Protein AF-A0A286CUB9-F1 (afdb_monomer_lite)

Sequence (141 aa):
MTDDAYLFLLDDASAQLGVVPAAVGELACMETPAVRAWLDAQGSTPTSPHLRLLPPEERAAVPEGAERLPVPLSEEELVRLRHHLVPEPLARVEEELLAYRDSADGRDGLIGRALAAGVAPHRVVELTGVDPATVTAAASS

Radius of gyration: 17.1 Å; chains: 1; bounding box: 44×32×50 Å

Structure (mmCIF, N/CA/C/O backbone):
data_AF-A0A286CUB9-F1
#
_entry.id   AF-A0A286CUB9-F1
#
loop_
_atom_site.group_PDB
_atom_site.id
_atom_site.type_symbol
_atom_site.label_atom_id
_atom_site.label_alt_id
_atom_site.label_comp_id
_atom_site.label_asym_id
_atom_site.label_entity_id
_atom_site.label_seq_id
_atom_site.pdbx_PDB_ins_code
_atom_site.Cartn_x
_atom_site.Cartn_y
_atom_site.Cartn_z
_atom_site.occupancy
_atom_site.B_iso_or_equiv
_atom_site.auth_seq_id
_atom_site.auth_comp_id
_atom_site.auth_asym_id
_atom_site.auth_atom_id
_atom_site.pdbx_PDB_model_num
ATOM 1 N N . MET A 1 1 ? -0.520 17.227 -2.311 1.00 47.41 1 MET A N 1
ATOM 2 C CA . MET A 1 1 ? -1.294 16.576 -1.237 1.00 47.41 1 MET A CA 1
ATOM 3 C C . MET A 1 1 ? -0.793 15.155 -1.219 1.00 47.41 1 MET A C 1
ATOM 5 O O . MET A 1 1 ? -0.819 14.548 -2.278 1.00 47.41 1 MET A O 1
ATOM 9 N N . THR A 1 2 ? -0.216 14.693 -0.117 1.00 55.78 2 THR A N 1
ATOM 10 C CA . THR A 1 2 ? 0.153 13.281 0.005 1.00 55.78 2 THR A CA 1
ATOM 11 C C . THR A 1 2 ? -1.154 12.521 0.144 1.00 55.78 2 THR A C 1
ATOM 13 O O . THR A 1 2 ? -1.944 12.849 1.028 1.00 55.78 2 THR A O 1
ATOM 16 N N . ASP A 1 3 ? -1.444 11.614 -0.780 1.00 77.69 3 ASP A N 1
ATOM 17 C CA . ASP A 1 3 ? -2.572 10.717 -0.593 1.00 77.69 3 ASP A CA 1
ATOM 18 C C . ASP A 1 3 ? -2.187 9.733 0.523 1.00 77.69 3 ASP A C 1
ATOM 20 O O . ASP A 1 3 ? -1.140 9.087 0.457 1.00 77.69 3 ASP A O 1
ATOM 24 N N . ASP A 1 4 ? -2.988 9.691 1.587 1.00 92.31 4 ASP A N 1
ATOM 25 C CA . ASP A 1 4 ? -2.730 8.845 2.753 1.00 92.31 4 ASP A CA 1
ATOM 26 C C . ASP A 1 4 ? -3.109 7.388 2.460 1.00 92.31 4 ASP A C 1
ATOM 28 O O . ASP A 1 4 ? -4.129 7.111 1.817 1.00 92.31 4 ASP A O 1
ATOM 32 N N . ALA A 1 5 ? -2.306 6.452 2.967 1.00 95.19 5 ALA A N 1
ATOM 33 C CA . ALA A 1 5 ? -2.670 5.040 3.001 1.00 95.19 5 ALA A CA 1
ATOM 34 C C . ALA A 1 5 ? -3.778 4.813 4.041 1.00 95.19 5 ALA A C 1
ATOM 36 O O . ALA A 1 5 ? -4.057 5.678 4.870 1.00 95.19 5 ALA A O 1
ATOM 37 N N . TYR A 1 6 ? -4.416 3.645 4.025 1.00 96.00 6 TYR A N 1
ATOM 38 C CA . TYR A 1 6 ? -5.538 3.359 4.921 1.00 96.00 6 TYR A CA 1
ATOM 39 C C . TYR A 1 6 ? -5.282 2.110 5.755 1.00 96.00 6 TYR A C 1
ATOM 41 O O . TYR A 1 6 ? -5.081 1.028 5.203 1.00 96.00 6 TYR A O 1
ATOM 49 N N . LEU A 1 7 ? -5.354 2.262 7.079 1.00 96.75 7 LEU A N 1
ATOM 50 C CA . LEU A 1 7 ? -5.522 1.153 8.015 1.00 96.75 7 LEU A CA 1
ATOM 51 C C . LEU A 1 7 ? -7.006 0.848 8.198 1.00 96.75 7 LEU A C 1
ATOM 53 O O . LEU A 1 7 ? -7.820 1.764 8.303 1.00 96.75 7 LEU A O 1
ATOM 57 N N . PHE A 1 8 ? -7.350 -0.432 8.266 1.00 96.56 8 PHE A N 1
ATOM 58 C CA . PHE A 1 8 ? -8.702 -0.912 8.553 1.00 96.56 8 PHE A CA 1
ATOM 59 C C . PHE A 1 8 ? -8.644 -2.340 9.109 1.00 96.56 8 PHE A C 1
ATOM 61 O O . PHE A 1 8 ? -7.607 -3.008 9.040 1.00 96.56 8 PHE A O 1
ATOM 68 N N . LEU A 1 9 ? -9.752 -2.804 9.685 1.00 94.88 9 LEU A N 1
ATOM 69 C CA . LEU A 1 9 ? -9.895 -4.174 10.176 1.00 94.88 9 LEU A CA 1
ATOM 70 C C . LEU A 1 9 ? -10.788 -4.978 9.234 1.00 94.88 9 LEU A C 1
ATOM 72 O O . LEU A 1 9 ? -11.839 -4.504 8.810 1.00 94.88 9 LEU A O 1
ATOM 76 N N . LEU A 1 10 ? -10.360 -6.198 8.922 1.00 92.75 10 LEU A N 1
ATOM 77 C CA . LEU A 1 10 ? -11.183 -7.187 8.238 1.00 92.75 10 LEU A CA 1
ATOM 78 C C . LEU A 1 10 ? -11.905 -8.078 9.240 1.00 92.75 10 LEU A C 1
ATOM 80 O O . LEU A 1 10 ? -11.290 -8.568 10.186 1.00 92.75 10 LEU A O 1
ATOM 84 N N . ASP A 1 11 ? -13.162 -8.399 8.954 1.00 89.06 11 ASP A N 1
ATOM 85 C CA . ASP A 1 11 ? -13.892 -9.424 9.705 1.00 89.06 11 ASP A CA 1
ATOM 86 C C . ASP A 1 11 ? -13.266 -10.815 9.506 1.00 89.06 11 ASP A C 1
ATOM 88 O O . ASP A 1 11 ? -13.120 -11.584 10.456 1.00 89.06 11 ASP A O 1
ATOM 92 N N . ASP A 1 12 ? -12.821 -11.116 8.281 1.00 87.38 12 ASP A N 1
ATOM 93 C CA . ASP A 1 12 ? -12.152 -12.368 7.921 1.00 87.38 12 ASP A CA 1
ATOM 94 C C . ASP A 1 12 ? -10.673 -12.134 7.581 1.00 87.38 12 ASP A C 1
ATOM 96 O O . ASP A 1 12 ? -10.326 -11.580 6.536 1.00 87.38 12 ASP A O 1
ATOM 100 N N . ALA A 1 13 ? -9.780 -12.602 8.457 1.00 85.12 13 ALA A N 1
ATOM 101 C CA . ALA A 1 13 ? -8.336 -12.508 8.260 1.00 85.12 13 ALA A CA 1
ATOM 102 C C . ALA A 1 13 ? -7.814 -13.355 7.081 1.00 85.12 13 ALA A C 1
ATOM 104 O O . ALA A 1 13 ? -6.685 -13.139 6.642 1.00 85.12 13 ALA A O 1
ATOM 105 N N . SER A 1 14 ? -8.596 -14.308 6.563 1.00 84.44 14 SER A N 1
ATOM 106 C CA . SER A 1 14 ? -8.216 -15.127 5.406 1.00 84.44 14 SER A CA 1
ATOM 107 C C . SER A 1 14 ? -8.477 -14.444 4.059 1.00 84.44 14 SER A C 1
ATOM 109 O O . SER A 1 14 ? -7.959 -14.896 3.035 1.00 84.44 14 SER A O 1
ATOM 111 N N . ALA A 1 15 ? -9.235 -13.341 4.046 1.00 85.25 15 ALA A N 1
ATOM 112 C CA . ALA A 1 15 ? -9.516 -12.605 2.824 1.00 85.25 15 ALA A CA 1
ATOM 113 C C . ALA A 1 15 ? -8.235 -11.997 2.223 1.00 85.25 15 ALA A C 1
ATOM 115 O O . ALA A 1 15 ? -7.405 -11.402 2.917 1.00 85.25 15 ALA A O 1
ATOM 116 N N . GLN A 1 16 ? -8.103 -12.120 0.900 1.00 84.25 16 GLN A N 1
ATOM 117 C CA . GLN A 1 16 ? -6.992 -11.583 0.108 1.00 84.25 16 GLN A CA 1
ATOM 118 C C . GLN A 1 16 ? -7.202 -10.090 -0.186 1.00 84.25 16 GLN A C 1
ATOM 120 O O . GLN A 1 16 ? -7.299 -9.680 -1.339 1.00 84.25 16 GLN A O 1
ATOM 125 N N . LEU A 1 17 ? -7.337 -9.281 0.865 1.00 90.56 17 LEU A N 1
ATOM 126 C CA . LEU A 1 17 ? -7.546 -7.841 0.757 1.00 90.56 17 LEU A CA 1
ATOM 127 C C . LEU A 1 17 ? -6.565 -7.096 1.659 1.00 90.56 17 LEU A C 1
ATOM 129 O O . LEU A 1 17 ? -6.576 -7.274 2.876 1.00 90.56 17 LEU A O 1
ATOM 133 N N . GLY A 1 18 ? -5.752 -6.230 1.053 1.00 93.06 18 GLY A N 1
ATOM 134 C CA . GLY A 1 18 ? -4.731 -5.450 1.747 1.00 93.06 18 GLY A CA 1
ATOM 135 C C . GLY A 1 18 ? -3.567 -6.286 2.273 1.00 93.06 18 GLY A C 1
ATOM 136 O O . GLY A 1 18 ? -3.539 -7.513 2.173 1.00 93.06 18 GLY A O 1
ATOM 137 N N . VAL A 1 19 ? -2.594 -5.599 2.864 1.00 94.81 19 VAL A N 1
ATOM 138 C CA . VAL A 1 19 ? -1.374 -6.210 3.4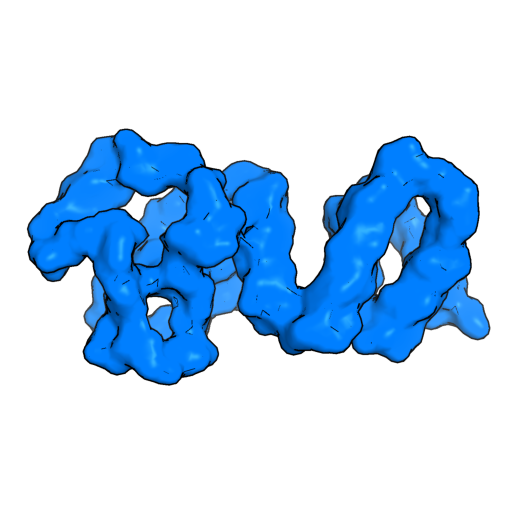05 1.00 94.81 19 VAL A CA 1
ATOM 139 C C . VAL A 1 19 ? -1.387 -6.114 4.926 1.00 94.81 19 VAL A C 1
ATOM 141 O O . VAL A 1 19 ? -1.812 -5.106 5.488 1.00 94.81 19 VAL A O 1
ATOM 144 N N . VAL A 1 20 ? -0.925 -7.157 5.617 1.00 94.19 20 VAL A N 1
ATOM 145 C CA . VAL A 1 20 ? -0.679 -7.086 7.065 1.00 94.19 20 VAL A CA 1
ATOM 146 C C . VAL A 1 20 ? 0.450 -6.074 7.308 1.00 94.19 20 VAL A C 1
ATOM 148 O O . VAL A 1 20 ? 1.521 -6.263 6.730 1.00 94.19 20 VAL A O 1
ATOM 151 N N . PRO A 1 21 ? 0.294 -5.052 8.173 1.00 93.81 21 PRO A N 1
ATOM 152 C CA . PRO A 1 21 ? 1.335 -4.038 8.387 1.00 93.81 21 PRO A CA 1
ATOM 153 C C . PRO A 1 21 ? 2.713 -4.625 8.716 1.00 93.81 21 PRO A C 1
ATOM 155 O O . PRO A 1 21 ? 3.716 -4.198 8.159 1.00 93.81 21 PRO A O 1
ATOM 158 N N . ALA A 1 22 ? 2.752 -5.677 9.539 1.00 90.38 22 ALA A N 1
ATOM 159 C CA . ALA A 1 22 ? 3.987 -6.367 9.904 1.00 90.38 22 ALA A CA 1
ATOM 160 C C . ALA A 1 22 ? 4.724 -7.024 8.718 1.00 90.38 22 ALA A C 1
ATOM 162 O O . ALA A 1 22 ? 5.927 -7.243 8.811 1.00 90.38 22 ALA A O 1
ATOM 163 N N . ALA A 1 23 ? 4.031 -7.344 7.618 1.00 91.12 23 ALA A N 1
ATOM 164 C CA . ALA A 1 23 ? 4.659 -7.895 6.417 1.00 91.12 23 ALA A CA 1
ATOM 165 C C . ALA A 1 23 ? 5.387 -6.820 5.593 1.00 91.12 23 ALA A C 1
ATOM 167 O O . ALA A 1 23 ? 6.404 -7.127 4.987 1.00 91.12 23 ALA A O 1
ATOM 168 N N . VAL A 1 24 ? 4.910 -5.567 5.627 1.00 91.50 24 VAL A N 1
ATOM 169 C CA . VAL A 1 24 ? 5.524 -4.422 4.920 1.00 91.50 24 VAL A CA 1
ATOM 170 C C . VAL A 1 24 ? 6.849 -3.988 5.571 1.00 91.50 24 VAL A C 1
ATOM 172 O O . VAL A 1 24 ? 7.686 -3.340 4.936 1.00 91.50 24 VAL A O 1
ATOM 175 N N . GLY A 1 25 ? 7.045 -4.347 6.843 1.00 89.50 25 GLY A N 1
ATOM 176 C CA . GLY A 1 25 ? 8.205 -3.996 7.659 1.00 89.50 25 GLY A CA 1
ATOM 177 C C . GLY A 1 25 ? 7.872 -2.959 8.732 1.00 89.50 25 GLY A C 1
ATOM 178 O O . GLY A 1 25 ? 6.718 -2.799 9.129 1.00 89.50 25 GLY A O 1
ATOM 179 N N . GLU A 1 26 ? 8.893 -2.259 9.228 1.00 90.88 26 GLU A N 1
ATOM 180 C CA . GLU A 1 26 ? 8.684 -1.161 10.173 1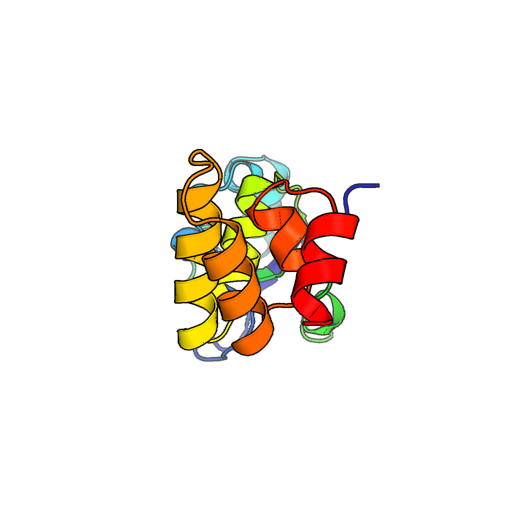.00 90.88 26 GLU A CA 1
ATOM 181 C C . GLU A 1 26 ? 8.003 0.021 9.469 1.00 90.88 26 GLU A C 1
ATOM 183 O O . GLU A 1 26 ? 8.438 0.463 8.402 1.00 90.88 26 GLU A O 1
ATOM 188 N N . LEU A 1 27 ? 6.918 0.505 10.079 1.00 94.12 27 LEU A N 1
ATOM 189 C CA . LEU A 1 27 ? 6.116 1.625 9.595 1.00 94.12 27 LEU A CA 1
ATOM 190 C C . LEU A 1 27 ? 6.082 2.711 10.667 1.00 94.12 27 LEU A C 1
ATOM 192 O O . LEU A 1 27 ? 5.565 2.486 11.766 1.00 94.12 27 LEU A O 1
ATOM 196 N N . ALA A 1 28 ? 6.581 3.903 10.346 1.00 93.00 28 ALA A N 1
ATOM 197 C CA . ALA A 1 28 ? 6.683 4.999 11.308 1.00 93.00 28 ALA A CA 1
ATOM 198 C C . ALA A 1 28 ? 5.311 5.416 11.869 1.00 93.00 28 ALA A C 1
ATOM 200 O O . ALA A 1 28 ? 5.194 5.802 13.036 1.00 93.00 28 ALA A O 1
ATOM 201 N N . CYS A 1 29 ? 4.248 5.288 11.065 1.00 93.69 29 CYS A N 1
ATOM 202 C CA . CYS A 1 29 ? 2.892 5.641 11.475 1.00 93.69 29 CYS A CA 1
ATOM 203 C C . CYS A 1 29 ? 2.372 4.795 12.651 1.00 93.69 29 CYS A C 1
ATOM 205 O O . CYS A 1 29 ? 1.569 5.297 13.439 1.00 93.69 29 CYS A O 1
ATOM 207 N N . MET A 1 30 ? 2.843 3.551 12.817 1.00 94.88 30 MET A N 1
ATOM 208 C CA . MET A 1 30 ? 2.353 2.619 13.846 1.00 94.88 30 MET A CA 1
ATOM 209 C C . MET A 1 30 ? 2.675 3.078 15.271 1.00 94.88 30 MET A C 1
ATOM 211 O O . MET A 1 30 ? 1.954 2.754 16.214 1.00 94.88 30 MET A O 1
ATOM 215 N N . GLU A 1 31 ? 3.715 3.898 15.419 1.00 92.19 31 GLU A N 1
ATOM 216 C CA . GLU A 1 31 ? 4.148 4.443 16.704 1.00 92.19 31 GLU A CA 1
ATOM 217 C C . GLU A 1 31 ? 3.438 5.754 17.067 1.00 92.19 31 GLU A C 1
ATOM 219 O O . GLU A 1 31 ? 3.618 6.291 18.165 1.00 92.19 31 GLU A O 1
ATOM 224 N N . THR A 1 32 ? 2.605 6.282 16.167 1.00 95.06 32 THR A N 1
ATOM 225 C CA . THR A 1 32 ? 1.938 7.566 16.382 1.00 95.06 32 THR A CA 1
ATOM 226 C C . THR A 1 32 ? 0.776 7.448 17.377 1.00 95.06 32 THR A C 1
ATOM 228 O O . THR A 1 32 ? 0.062 6.440 17.399 1.00 95.06 32 THR A O 1
ATOM 231 N N . PRO A 1 33 ? 0.503 8.501 18.173 1.00 96.19 33 PRO A N 1
ATOM 232 C CA . PRO A 1 33 ? -0.638 8.515 19.089 1.00 96.19 33 PRO A CA 1
ATOM 233 C C . PRO A 1 33 ? -1.985 8.305 18.391 1.00 96.19 33 PRO A C 1
ATOM 235 O O . PRO A 1 33 ? -2.874 7.685 18.964 1.00 96.19 33 PRO A O 1
ATOM 238 N N . ALA A 1 34 ? -2.132 8.797 17.157 1.00 95.19 34 ALA A N 1
ATOM 239 C CA . ALA A 1 34 ? -3.361 8.657 16.383 1.00 95.19 34 ALA A CA 1
ATOM 240 C C . ALA A 1 34 ? -3.655 7.188 16.041 1.00 95.19 34 ALA A C 1
ATOM 242 O O . ALA A 1 34 ? -4.765 6.719 16.281 1.00 95.19 34 ALA A O 1
ATOM 243 N N . VAL A 1 35 ? -2.652 6.449 15.549 1.00 96.38 35 VAL A N 1
ATOM 244 C CA . VAL A 1 35 ? -2.811 5.023 15.222 1.00 96.38 35 VAL A CA 1
ATOM 245 C C . VAL A 1 35 ? -3.065 4.198 16.478 1.00 96.38 35 VAL A C 1
ATOM 247 O O . VAL A 1 35 ? -3.971 3.369 16.488 1.00 96.38 35 VAL A O 1
ATOM 250 N N . ARG A 1 36 ? -2.333 4.465 17.565 1.00 95.94 36 ARG A N 1
ATOM 251 C CA . ARG A 1 36 ? -2.527 3.767 18.846 1.00 95.94 36 ARG A CA 1
ATOM 252 C C . ARG A 1 36 ? -3.930 3.980 19.412 1.00 95.94 36 ARG A C 1
ATOM 254 O O . ARG A 1 36 ? -4.609 3.009 19.719 1.00 95.94 36 ARG A O 1
ATOM 261 N N . ALA A 1 37 ? -4.395 5.229 19.465 1.00 96.94 37 ALA A N 1
ATOM 262 C CA . ALA A 1 37 ? -5.732 5.548 19.964 1.00 96.94 37 ALA A CA 1
ATOM 263 C C . ALA A 1 37 ? -6.843 4.926 19.103 1.00 96.94 37 ALA A C 1
ATOM 265 O O . ALA A 1 37 ? -7.860 4.482 19.633 1.00 96.94 37 ALA A O 1
ATOM 266 N N . TRP A 1 38 ? -6.653 4.875 17.782 1.00 97.81 38 TRP A N 1
ATOM 267 C CA . TRP A 1 38 ? -7.603 4.220 16.890 1.00 97.81 38 TRP A CA 1
ATOM 268 C C . TRP A 1 38 ? -7.640 2.705 17.118 1.00 97.81 38 TRP A C 1
ATOM 270 O O . TRP A 1 38 ? -8.726 2.156 17.266 1.00 97.81 38 TRP A O 1
ATOM 280 N N . LEU A 1 39 ? -6.484 2.037 17.228 1.00 96.75 39 LEU A N 1
ATOM 281 C CA . LEU A 1 39 ? -6.416 0.600 17.529 1.00 96.75 39 LEU A CA 1
ATOM 282 C C . LEU A 1 39 ? -7.082 0.264 18.868 1.00 96.75 39 LEU A C 1
ATOM 284 O O . LEU A 1 39 ? -7.867 -0.683 18.928 1.00 96.75 39 LEU A O 1
ATOM 288 N N . ASP A 1 40 ? -6.834 1.071 19.901 1.00 96.56 40 ASP A N 1
ATOM 289 C CA . ASP A 1 40 ? -7.460 0.916 21.217 1.00 96.56 40 ASP A CA 1
ATOM 290 C C . ASP A 1 40 ? -8.989 1.051 21.134 1.00 96.56 40 ASP A C 1
ATOM 292 O O . ASP A 1 40 ? -9.714 0.248 21.723 1.00 96.56 40 ASP A O 1
ATOM 296 N N . ALA A 1 41 ? -9.499 2.018 20.361 1.00 96.25 41 ALA A N 1
ATOM 297 C CA . ALA A 1 41 ? -10.937 2.204 20.153 1.00 96.25 41 ALA A CA 1
ATOM 298 C C . ALA A 1 41 ? -11.598 1.011 19.440 1.00 96.25 41 ALA A C 1
ATOM 300 O O . ALA A 1 41 ? -12.770 0.730 19.682 1.00 96.25 41 ALA A O 1
ATOM 301 N N . GLN A 1 42 ? -10.843 0.296 18.600 1.00 94.25 42 GLN A N 1
ATOM 302 C CA . GLN A 1 42 ? -11.296 -0.935 17.950 1.00 94.25 42 GLN A CA 1
ATOM 303 C C . GLN A 1 42 ? -11.041 -2.202 18.790 1.00 94.25 42 GLN A C 1
ATOM 305 O O . GLN A 1 42 ? -11.414 -3.297 18.372 1.00 94.25 42 GLN A O 1
ATOM 310 N N . GLY A 1 43 ? -10.374 -2.093 19.945 1.00 94.25 43 GLY A N 1
ATOM 311 C CA . GLY A 1 43 ? -9.957 -3.248 20.747 1.00 94.25 43 GLY A CA 1
ATOM 312 C C . GLY A 1 43 ? -8.953 -4.162 20.031 1.00 94.25 43 GLY A C 1
ATOM 313 O O . GLY A 1 43 ? -8.953 -5.372 20.258 1.00 94.25 43 GLY A O 1
ATOM 314 N N . SER A 1 44 ? -8.127 -3.602 19.145 1.00 94.44 44 SER A N 1
ATOM 315 C CA . SER A 1 44 ? -7.167 -4.335 18.314 1.00 94.44 44 SER A CA 1
ATOM 316 C C . SER A 1 44 ? -5.721 -4.000 18.689 1.00 94.44 44 SER A C 1
ATOM 318 O O . SER A 1 44 ? -5.454 -3.141 19.525 1.00 94.44 44 SER A O 1
ATOM 320 N N . THR A 1 45 ? -4.762 -4.687 18.071 1.00 92.88 45 THR A N 1
ATOM 321 C CA . THR A 1 45 ? -3.326 -4.469 18.295 1.00 92.88 45 THR A CA 1
ATOM 322 C C . THR A 1 45 ? -2.581 -4.289 16.971 1.00 92.88 45 THR A C 1
ATOM 324 O O . THR A 1 45 ? -3.053 -4.756 15.930 1.00 92.88 45 THR A O 1
ATOM 327 N N . PRO A 1 46 ? -1.378 -3.680 16.985 1.00 90.88 46 PRO A N 1
ATOM 328 C CA . PRO A 1 46 ? -0.527 -3.554 15.796 1.00 90.88 46 PRO A CA 1
ATOM 329 C C . PRO A 1 46 ? -0.198 -4.883 15.100 1.00 90.88 46 PRO A C 1
ATOM 331 O O . PRO A 1 46 ? 0.085 -4.907 13.906 1.00 90.88 46 PRO A O 1
ATOM 334 N N . THR A 1 47 ? -0.222 -5.989 15.846 1.00 89.88 47 THR A N 1
ATOM 335 C CA . THR A 1 47 ? 0.096 -7.342 15.367 1.00 89.88 47 THR A CA 1
ATOM 336 C C . THR A 1 47 ? -1.145 -8.166 15.030 1.00 89.88 47 THR A C 1
ATOM 338 O O . THR A 1 47 ? -1.028 -9.358 14.742 1.00 89.88 47 THR A O 1
ATOM 341 N N . SER A 1 48 ? -2.337 -7.563 15.081 1.00 92.88 48 SER A N 1
ATOM 342 C CA . SER A 1 48 ? -3.586 -8.263 14.807 1.00 92.88 48 SER A CA 1
ATOM 343 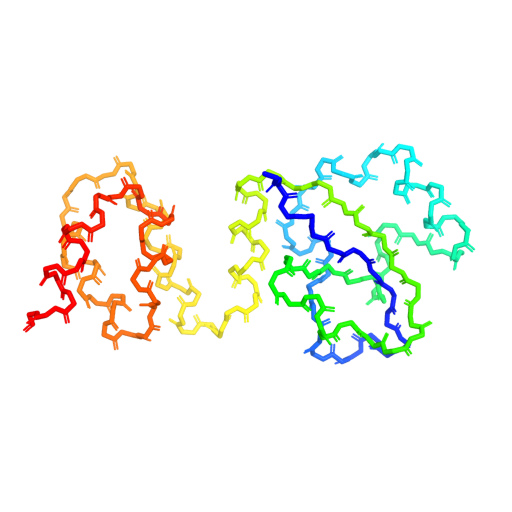C C . SER A 1 48 ? -3.596 -8.831 13.382 1.00 92.88 48 SER A C 1
ATOM 345 O O . SER A 1 48 ? -3.364 -8.088 12.424 1.00 92.88 48 SER A O 1
ATOM 347 N N . PRO A 1 49 ? -3.935 -10.122 13.197 1.00 91.19 49 PRO A N 1
ATOM 348 C CA . PRO A 1 49 ? -4.025 -10.728 11.873 1.00 91.19 49 PRO A CA 1
ATOM 349 C C . PRO A 1 49 ? -5.204 -10.192 11.053 1.00 91.19 49 PRO A C 1
ATOM 351 O O . PRO A 1 49 ? -5.288 -10.503 9.870 1.00 91.19 49 PRO A O 1
ATOM 354 N N . HIS A 1 50 ? -6.091 -9.390 11.648 1.00 94.00 50 HIS A N 1
ATOM 355 C CA . HIS A 1 50 ? -7.208 -8.717 10.978 1.00 94.00 50 HIS A CA 1
ATOM 356 C C . HIS A 1 50 ? -6.848 -7.313 10.486 1.00 94.00 50 HIS A C 1
ATOM 358 O O . HIS A 1 50 ? -7.572 -6.746 9.670 1.00 94.00 50 HIS A O 1
ATOM 364 N N . LEU A 1 51 ? -5.742 -6.743 10.974 1.00 95.75 51 LEU A N 1
ATOM 365 C CA . LEU A 1 51 ? -5.303 -5.414 10.580 1.00 95.75 51 LEU A CA 1
ATOM 366 C C . LEU A 1 51 ? -4.754 -5.453 9.156 1.00 95.75 51 LEU A C 1
ATOM 368 O O . LEU A 1 51 ? -3.903 -6.284 8.819 1.00 95.75 51 LEU A O 1
ATOM 372 N N . ARG A 1 52 ? -5.256 -4.557 8.315 1.00 96.50 52 ARG A N 1
ATOM 373 C CA . ARG A 1 52 ? -4.848 -4.425 6.921 1.00 96.50 52 ARG A CA 1
ATOM 374 C C . ARG A 1 52 ? -4.477 -2.997 6.596 1.00 96.50 52 ARG A C 1
ATOM 376 O O . ARG A 1 52 ? -5.010 -2.052 7.173 1.00 96.50 52 ARG A O 1
ATOM 383 N N . LEU A 1 53 ? -3.559 -2.887 5.649 1.00 96.50 53 LEU A N 1
ATOM 384 C CA . LEU A 1 53 ? -3.060 -1.652 5.081 1.00 96.50 53 LEU A CA 1
ATOM 385 C C . LEU A 1 53 ? -3.284 -1.676 3.567 1.00 96.50 53 LEU A C 1
ATOM 387 O O . LEU A 1 53 ? -3.009 -2.686 2.912 1.00 96.50 53 LEU A O 1
ATOM 391 N N . LEU A 1 54 ? -3.782 -0.567 3.022 1.00 95.88 54 LEU A N 1
ATOM 392 C CA . LEU A 1 54 ? -3.954 -0.358 1.585 1.00 95.88 54 LEU A CA 1
ATOM 393 C C . LEU A 1 54 ? -3.323 0.962 1.141 1.00 95.88 54 LEU A C 1
ATOM 395 O O . LEU A 1 54 ? -3.391 1.944 1.889 1.00 95.88 54 LEU A O 1
ATOM 399 N N . PRO A 1 55 ? -2.735 1.006 -0.068 1.00 94.94 55 PRO A N 1
ATOM 400 C CA . PRO A 1 55 ? -2.250 2.243 -0.643 1.00 94.94 55 PRO A CA 1
ATOM 401 C C . PRO A 1 55 ? -3.435 3.149 -1.017 1.00 94.94 55 PRO A C 1
ATOM 403 O O . PRO A 1 55 ? -4.577 2.683 -1.120 1.00 94.94 55 PRO A O 1
ATOM 406 N N . PRO A 1 56 ? -3.191 4.450 -1.221 1.00 92.44 56 PRO A N 1
ATOM 407 C CA . PRO A 1 56 ? -4.272 5.411 -1.387 1.00 92.44 56 PRO A CA 1
ATOM 408 C C . PRO A 1 56 ? -5.167 5.158 -2.605 1.00 92.44 56 PRO A C 1
ATOM 410 O O . PRO A 1 56 ? -6.381 5.367 -2.539 1.00 92.44 56 PRO A O 1
ATOM 413 N N . GLU A 1 57 ? -4.583 4.667 -3.698 1.00 90.75 57 GLU A N 1
ATOM 414 C CA . GLU A 1 57 ? -5.288 4.310 -4.929 1.00 90.75 57 GLU A CA 1
ATOM 415 C C . GLU A 1 57 ? -6.297 3.158 -4.753 1.00 90.75 57 GLU A C 1
ATOM 417 O O . GLU A 1 57 ? -7.288 3.101 -5.478 1.00 90.75 57 GLU A O 1
ATOM 422 N N . GLU A 1 58 ? -6.117 2.303 -3.740 1.00 91.50 58 GLU A N 1
ATOM 423 C CA . GLU A 1 58 ? -6.987 1.153 -3.441 1.00 91.50 58 GLU A CA 1
ATOM 424 C C . GLU A 1 58 ? -8.042 1.466 -2.367 1.00 91.50 58 GLU A C 1
ATOM 426 O O . GLU A 1 58 ? -8.718 0.579 -1.847 1.00 91.50 58 GLU A O 1
ATOM 431 N N . ARG A 1 59 ? -8.241 2.746 -2.026 1.00 89.62 59 ARG A N 1
ATOM 432 C CA . ARG A 1 59 ? -9.229 3.192 -1.025 1.00 89.62 59 ARG A CA 1
ATOM 433 C C . ARG A 1 59 ? -10.623 2.586 -1.228 1.00 89.62 59 ARG A C 1
ATOM 435 O O . ARG A 1 59 ? -11.335 2.368 -0.249 1.00 89.62 59 ARG A O 1
ATOM 442 N N . ALA A 1 60 ? -11.038 2.393 -2.479 1.00 89.38 60 ALA A N 1
ATOM 443 C CA . ALA A 1 60 ? -12.356 1.860 -2.825 1.00 89.38 60 ALA A CA 1
ATOM 444 C C . ALA A 1 60 ? -12.520 0.370 -2.480 1.00 89.38 60 ALA A C 1
ATOM 446 O O . ALA A 1 60 ? -13.649 -0.103 -2.403 1.00 89.38 60 ALA A O 1
ATOM 447 N N . ALA A 1 61 ? -11.420 -0.353 -2.254 1.00 90.31 61 ALA A N 1
ATOM 448 C CA . ALA A 1 61 ? -11.440 -1.759 -1.873 1.00 90.31 61 ALA A CA 1
ATOM 449 C C . ALA A 1 61 ? -11.729 -1.972 -0.374 1.00 90.31 61 ALA A C 1
ATOM 451 O O . ALA A 1 61 ? -12.023 -3.093 0.034 1.00 90.31 61 ALA A O 1
ATOM 452 N N . VAL A 1 62 ? -11.668 -0.919 0.455 1.00 90.62 62 VAL A N 1
ATOM 453 C CA . VAL A 1 62 ? -12.053 -1.001 1.874 1.00 90.62 62 VAL A CA 1
ATOM 454 C C . VAL A 1 62 ? -13.553 -1.324 1.974 1.00 90.62 62 VAL A C 1
ATOM 456 O O . VAL A 1 62 ? -14.349 -0.598 1.373 1.00 90.62 62 VAL A O 1
ATOM 459 N N . PRO A 1 63 ? -13.964 -2.361 2.734 1.00 89.31 63 PRO A N 1
ATOM 460 C CA . PRO A 1 63 ? -15.368 -2.749 2.848 1.00 89.31 63 PRO A CA 1
ATOM 461 C C . PRO A 1 63 ? -16.265 -1.602 3.321 1.00 89.31 63 PRO A C 1
ATOM 463 O O . PRO A 1 63 ? -15.899 -0.822 4.205 1.00 89.31 63 PRO A O 1
ATOM 466 N N . GLU A 1 64 ? -17.471 -1.515 2.757 1.00 85.06 64 GLU A N 1
ATOM 467 C CA . GLU A 1 64 ? -18.452 -0.521 3.188 1.00 85.06 64 GLU A CA 1
ATOM 468 C C . GLU A 1 64 ? -18.817 -0.733 4.664 1.00 85.06 64 GLU A C 1
ATOM 470 O O . GLU A 1 64 ? -19.193 -1.827 5.078 1.00 85.06 64 GLU A O 1
ATOM 475 N N . GLY A 1 65 ? -18.700 0.328 5.465 1.00 84.75 65 GLY A N 1
ATOM 476 C CA . GLY A 1 65 ? -18.980 0.286 6.903 1.00 84.75 65 GLY A CA 1
ATOM 477 C C . GLY A 1 65 ? -17.805 -0.145 7.784 1.00 84.75 65 GLY A C 1
ATOM 478 O O . GLY A 1 65 ? -17.920 -0.018 9.000 1.00 84.75 65 GLY A O 1
ATOM 479 N N . ALA A 1 66 ? -16.673 -0.579 7.216 1.00 90.50 66 ALA A N 1
ATOM 480 C CA . ALA A 1 66 ? -15.460 -0.786 8.001 1.00 90.50 66 ALA A CA 1
ATOM 481 C C . ALA A 1 66 ? -14.883 0.555 8.478 1.00 90.50 66 ALA A C 1
ATOM 483 O O . ALA A 1 66 ? -14.708 1.502 7.700 1.00 90.50 66 ALA A O 1
ATOM 484 N N . GLU A 1 67 ? -14.551 0.615 9.767 1.00 92.31 67 GLU A N 1
ATOM 485 C CA . GLU A 1 67 ? -13.773 1.713 10.328 1.00 92.31 67 GLU A CA 1
ATOM 486 C C . GLU A 1 67 ? -12.390 1.754 9.675 1.00 92.31 67 GLU A C 1
ATOM 488 O O . GLU A 1 67 ? -11.723 0.728 9.506 1.00 92.31 67 GLU A O 1
ATOM 493 N N . ARG A 1 68 ? -11.955 2.962 9.312 1.00 94.50 68 ARG A N 1
ATOM 494 C CA . ARG A 1 68 ? -10.678 3.184 8.633 1.00 94.50 68 ARG A CA 1
ATOM 495 C C . ARG A 1 68 ? -9.962 4.410 9.161 1.00 94.50 68 ARG A C 1
ATOM 497 O O . ARG A 1 68 ? -10.586 5.424 9.469 1.00 94.50 68 ARG A O 1
ATOM 504 N N . LEU A 1 69 ? -8.641 4.338 9.167 1.00 95.94 69 LEU A N 1
ATOM 505 C CA . LEU A 1 69 ? -7.767 5.429 9.558 1.00 95.94 69 LEU A CA 1
ATOM 506 C C . LEU A 1 69 ? -6.815 5.771 8.403 1.00 95.94 69 LEU A C 1
ATOM 508 O O . LEU A 1 69 ? -6.013 4.917 8.021 1.00 95.94 69 LEU A O 1
ATOM 512 N N . PRO A 1 70 ? -6.872 7.000 7.858 1.00 95.31 70 PRO A N 1
ATOM 513 C CA . PRO A 1 70 ? -5.817 7.515 6.995 1.00 95.31 70 PRO A CA 1
ATOM 514 C C . PRO A 1 70 ? -4.501 7.602 7.775 1.00 95.31 70 PRO A C 1
ATOM 516 O O . PRO A 1 70 ? -4.475 8.142 8.884 1.00 95.31 70 PRO A O 1
ATOM 519 N N . VAL A 1 71 ? -3.420 7.073 7.209 1.00 95.25 71 VAL A N 1
ATOM 520 C CA . VAL A 1 71 ? -2.085 7.102 7.806 1.00 95.25 71 VAL A CA 1
ATOM 521 C C . VAL A 1 71 ? -1.045 7.625 6.816 1.00 95.25 71 VAL A C 1
ATOM 523 O O . VAL A 1 71 ? -1.036 7.207 5.654 1.00 95.25 71 VAL A O 1
ATOM 526 N N . PRO A 1 72 ? -0.143 8.513 7.270 1.00 93.50 72 PRO A N 1
ATOM 527 C CA . PRO A 1 72 ? 0.935 8.995 6.430 1.00 93.50 72 PRO A CA 1
ATOM 528 C C . PRO A 1 72 ? 1.985 7.895 6.282 1.00 93.50 72 PRO A C 1
ATOM 530 O O . PRO A 1 72 ? 2.459 7.356 7.283 1.00 93.50 72 PRO A O 1
ATOM 533 N N . LEU A 1 73 ? 2.368 7.608 5.041 1.00 93.38 73 LEU A N 1
ATOM 534 C CA . LEU A 1 73 ? 3.501 6.750 4.710 1.00 93.38 73 LEU A CA 1
ATOM 535 C C . LEU A 1 73 ? 4.517 7.540 3.883 1.00 93.38 73 LEU A C 1
ATOM 537 O O . LEU A 1 73 ? 4.147 8.405 3.085 1.00 93.38 73 LEU A O 1
ATOM 541 N N . SER A 1 74 ? 5.798 7.241 4.073 1.00 91.62 74 SER A N 1
ATOM 542 C CA . SER A 1 74 ? 6.867 7.727 3.205 1.00 91.62 74 SER A CA 1
ATOM 543 C C . SER A 1 74 ? 6.789 7.076 1.820 1.00 91.62 74 SER A C 1
ATOM 545 O O . SER A 1 74 ? 6.120 6.059 1.622 1.00 91.62 74 SER A O 1
ATOM 547 N N . GLU A 1 75 ? 7.508 7.635 0.846 1.00 88.44 75 GLU A N 1
ATOM 548 C CA . GLU A 1 75 ? 7.597 7.041 -0.494 1.00 88.44 75 GLU A CA 1
ATOM 549 C C . GLU A 1 75 ? 8.168 5.617 -0.443 1.00 88.44 75 GLU A C 1
ATOM 551 O O . GLU A 1 75 ? 7.655 4.719 -1.104 1.00 88.44 75 GLU A O 1
ATOM 556 N N . GLU A 1 76 ? 9.176 5.376 0.399 1.00 88.88 76 GLU A N 1
ATOM 557 C CA . GLU A 1 76 ? 9.779 4.050 0.564 1.00 88.88 76 GLU A CA 1
ATOM 558 C C . GLU A 1 76 ? 8.806 3.045 1.196 1.00 88.88 76 GLU A C 1
ATOM 560 O O . GLU A 1 76 ? 8.748 1.888 0.779 1.00 88.88 76 GLU A O 1
ATOM 565 N N . GLU A 1 77 ? 8.020 3.475 2.186 1.00 93.88 77 GLU A N 1
ATOM 566 C CA . GLU A 1 77 ? 6.980 2.648 2.808 1.00 93.88 77 GLU A CA 1
ATOM 567 C C . GLU A 1 77 ? 5.862 2.313 1.807 1.00 93.88 77 GLU A C 1
ATOM 569 O O . GLU A 1 77 ? 5.430 1.161 1.730 1.00 93.88 77 GLU A O 1
ATOM 574 N N . LEU A 1 78 ? 5.434 3.285 0.991 1.00 92.38 78 LEU A N 1
ATOM 575 C CA . LEU A 1 78 ? 4.442 3.075 -0.069 1.00 92.38 78 LEU A CA 1
ATOM 576 C C . LEU A 1 78 ? 4.945 2.123 -1.155 1.00 92.38 78 LEU A C 1
ATOM 578 O O . LEU A 1 78 ? 4.191 1.259 -1.604 1.00 92.38 78 LEU A O 1
ATOM 582 N N . VAL A 1 79 ? 6.212 2.240 -1.559 1.00 90.75 79 VAL A N 1
ATOM 583 C CA . VAL A 1 79 ? 6.826 1.327 -2.529 1.00 90.75 79 VAL A CA 1
ATOM 584 C C . VAL A 1 79 ? 6.772 -0.113 -2.025 1.00 90.75 79 VAL A C 1
ATOM 586 O O . VAL A 1 79 ? 6.333 -0.982 -2.784 1.00 90.75 79 VAL A O 1
ATOM 589 N N . ARG A 1 80 ? 7.145 -0.357 -0.756 1.00 91.88 80 ARG A N 1
ATOM 590 C CA . ARG A 1 80 ? 7.069 -1.688 -0.126 1.00 91.88 80 ARG A CA 1
ATOM 591 C C . ARG A 1 80 ? 5.632 -2.199 -0.047 1.00 91.88 80 ARG A C 1
ATOM 593 O O . ARG A 1 80 ? 5.370 -3.350 -0.379 1.00 91.88 80 ARG A O 1
ATOM 600 N N . LEU A 1 81 ? 4.688 -1.345 0.347 1.00 93.88 81 LEU A N 1
ATOM 601 C CA . LEU A 1 81 ? 3.273 -1.708 0.426 1.00 93.88 81 LEU A CA 1
ATOM 602 C C . LEU A 1 81 ? 2.714 -2.142 -0.936 1.00 93.88 81 LEU A C 1
ATOM 604 O O . LEU A 1 81 ? 2.093 -3.198 -1.033 1.00 93.88 81 LEU A O 1
ATOM 608 N N . ARG A 1 82 ? 2.953 -1.349 -1.987 1.00 91.88 82 ARG A N 1
ATOM 609 C CA . ARG A 1 82 ? 2.510 -1.661 -3.355 1.00 91.88 82 ARG A CA 1
ATOM 610 C C . ARG A 1 82 ? 3.097 -2.971 -3.843 1.00 91.88 82 ARG A C 1
ATOM 612 O O . ARG A 1 82 ? 2.373 -3.792 -4.388 1.00 91.88 82 ARG A O 1
ATOM 619 N N . HIS A 1 83 ? 4.381 -3.186 -3.585 1.00 90.12 83 HIS A N 1
ATOM 620 C CA . HIS A 1 83 ? 5.075 -4.403 -3.973 1.00 90.12 83 HIS A CA 1
ATOM 621 C C . HIS A 1 83 ? 4.400 -5.672 -3.417 1.00 90.12 83 HIS A C 1
ATOM 623 O O . HIS A 1 83 ? 4.203 -6.635 -4.150 1.00 90.12 83 HIS A O 1
ATOM 629 N N . HIS A 1 84 ? 3.937 -5.650 -2.163 1.00 90.56 84 HIS A N 1
ATOM 630 C CA . HIS A 1 84 ? 3.206 -6.776 -1.564 1.00 90.56 84 HIS A CA 1
ATOM 631 C C . HIS A 1 84 ? 1.823 -7.054 -2.174 1.00 90.56 84 HIS A C 1
ATOM 633 O O . HIS A 1 84 ? 1.268 -8.128 -1.948 1.00 90.56 84 HIS A O 1
ATOM 639 N N . LEU A 1 85 ? 1.247 -6.101 -2.908 1.00 88.94 85 LEU A N 1
ATOM 640 C CA . LEU A 1 85 ? -0.043 -6.262 -3.588 1.00 88.94 85 LEU A CA 1
ATOM 641 C C . LEU A 1 85 ? 0.108 -6.781 -5.022 1.00 88.94 85 LEU A C 1
ATOM 643 O O . LEU A 1 85 ? -0.877 -7.178 -5.646 1.00 88.94 85 LEU A O 1
ATOM 647 N N . VAL A 1 86 ? 1.330 -6.788 -5.550 1.00 84.94 86 VAL A N 1
ATOM 648 C CA . VAL A 1 86 ? 1.634 -7.231 -6.908 1.00 84.94 86 VAL A CA 1
ATOM 649 C C . VAL A 1 86 ? 1.774 -8.764 -6.939 1.00 84.94 86 VAL A C 1
ATOM 651 O O . VAL A 1 86 ? 2.327 -9.357 -6.012 1.00 84.94 86 VAL A O 1
ATOM 654 N N . PRO A 1 87 ? 1.300 -9.451 -7.999 1.00 81.56 87 PRO A N 1
ATOM 655 C CA . PRO A 1 87 ? 1.532 -10.883 -8.157 1.00 81.56 87 PRO A CA 1
ATOM 656 C C . PRO A 1 87 ? 3.027 -11.224 -8.169 1.00 81.56 87 PRO A C 1
ATOM 658 O O . PRO A 1 87 ? 3.812 -10.541 -8.822 1.00 81.56 87 PRO A O 1
ATOM 661 N N . GLU A 1 88 ? 3.406 -12.335 -7.536 1.00 78.00 88 GLU A N 1
ATOM 662 C CA . GLU A 1 88 ? 4.816 -12.691 -7.305 1.00 78.00 88 GLU A CA 1
ATOM 663 C C . GLU A 1 88 ? 5.745 -12.639 -8.545 1.00 78.00 88 GLU A C 1
ATOM 665 O O . GLU A 1 88 ? 6.856 -12.116 -8.455 1.00 78.00 88 GLU A O 1
ATOM 670 N N . PRO A 1 89 ? 5.329 -13.081 -9.751 1.00 79.38 89 PRO A N 1
ATOM 671 C CA . PRO A 1 89 ? 6.173 -12.939 -10.939 1.00 79.38 89 PRO A CA 1
ATOM 672 C C . PRO A 1 89 ? 6.546 -11.487 -11.278 1.00 79.38 89 PRO A C 1
ATOM 674 O O . PRO A 1 89 ? 7.626 -11.253 -11.814 1.00 79.38 89 PRO A O 1
ATOM 677 N N . LEU A 1 90 ? 5.663 -10.527 -10.988 1.00 82.31 90 LEU A N 1
ATOM 678 C CA . LEU A 1 90 ? 5.917 -9.100 -11.189 1.00 82.31 90 LEU A CA 1
ATOM 679 C C . LEU A 1 90 ? 6.677 -8.510 -9.997 1.00 82.31 90 LEU A C 1
ATOM 681 O O . LEU A 1 90 ? 7.577 -7.702 -10.214 1.00 82.31 90 LEU A O 1
ATOM 685 N N . ALA A 1 91 ? 6.375 -8.948 -8.770 1.00 84.06 91 ALA A N 1
ATOM 686 C CA . ALA A 1 91 ? 7.072 -8.510 -7.563 1.00 84.06 91 ALA A CA 1
ATOM 687 C C . ALA A 1 91 ? 8.585 -8.738 -7.702 1.00 84.06 91 ALA A C 1
ATOM 689 O O . ALA A 1 91 ? 9.363 -7.788 -7.644 1.00 84.06 91 ALA A O 1
ATOM 690 N N . ARG A 1 92 ? 9.014 -9.949 -8.071 1.00 84.25 92 ARG A N 1
ATOM 691 C CA . ARG A 1 92 ? 10.438 -10.248 -8.300 1.00 84.25 92 ARG A CA 1
ATOM 692 C C . ARG A 1 92 ? 11.124 -9.296 -9.289 1.00 84.25 92 ARG A C 1
ATOM 694 O O . ARG A 1 92 ? 12.291 -8.955 -9.123 1.00 84.25 92 ARG A O 1
ATOM 701 N N . VAL A 1 93 ? 10.411 -8.851 -10.322 1.00 88.06 93 VAL A N 1
ATOM 702 C CA . VAL A 1 93 ? 10.954 -7.898 -11.299 1.00 88.06 93 VAL A CA 1
ATOM 703 C C . VAL A 1 93 ? 11.050 -6.484 -10.713 1.00 88.06 93 VAL A C 1
ATOM 705 O O . VAL A 1 93 ? 12.015 -5.776 -10.998 1.00 88.06 93 VAL A O 1
ATOM 708 N N . GLU A 1 94 ? 10.102 -6.073 -9.866 1.00 88.38 94 GLU A N 1
ATOM 709 C CA . GLU A 1 94 ? 10.190 -4.808 -9.124 1.00 88.38 94 GLU A CA 1
ATOM 710 C C . GLU A 1 94 ? 11.374 -4.783 -8.143 1.00 88.38 94 GLU A C 1
ATOM 712 O O . GLU A 1 94 ? 12.061 -3.767 -8.048 1.00 88.38 94 GLU A O 1
ATOM 717 N N . GLU A 1 95 ? 11.652 -5.895 -7.455 1.00 85.88 95 GLU A N 1
ATOM 718 C CA . GLU A 1 95 ? 12.833 -6.049 -6.589 1.00 85.88 95 GLU A CA 1
ATOM 719 C C . GLU A 1 95 ? 14.136 -5.840 -7.366 1.00 85.88 95 GLU A C 1
ATOM 721 O O . GLU A 1 95 ? 15.024 -5.110 -6.921 1.00 85.88 95 GLU A O 1
ATOM 726 N N . GLU A 1 96 ? 14.243 -6.445 -8.552 1.00 87.25 96 GLU A N 1
ATOM 727 C CA . GLU A 1 96 ? 15.397 -6.253 -9.427 1.00 87.25 96 GLU A CA 1
ATOM 728 C C . GLU A 1 96 ? 15.533 -4.778 -9.847 1.00 87.25 96 GLU A C 1
ATOM 730 O O . GLU A 1 96 ? 16.637 -4.236 -9.809 1.00 87.25 96 GLU A O 1
ATOM 735 N N . LEU A 1 97 ? 14.431 -4.097 -10.192 1.00 88.25 97 LEU A N 1
ATOM 736 C CA . LEU A 1 97 ? 14.443 -2.666 -10.535 1.00 88.25 97 LEU A CA 1
ATOM 737 C C . LEU A 1 97 ? 14.914 -1.787 -9.369 1.00 88.25 97 LEU A C 1
ATOM 739 O O . LEU A 1 97 ? 15.715 -0.877 -9.588 1.00 88.25 97 LEU A O 1
ATOM 743 N N . LEU A 1 98 ? 14.456 -2.073 -8.147 1.00 85.12 98 LEU A N 1
ATOM 744 C CA . LEU A 1 98 ? 14.878 -1.364 -6.936 1.00 85.12 98 LEU A CA 1
ATOM 745 C C . LEU A 1 98 ? 16.366 -1.566 -6.652 1.00 85.12 98 LEU A C 1
ATOM 747 O O . LEU A 1 98 ? 17.080 -0.595 -6.415 1.00 85.12 98 LEU A O 1
ATOM 751 N N 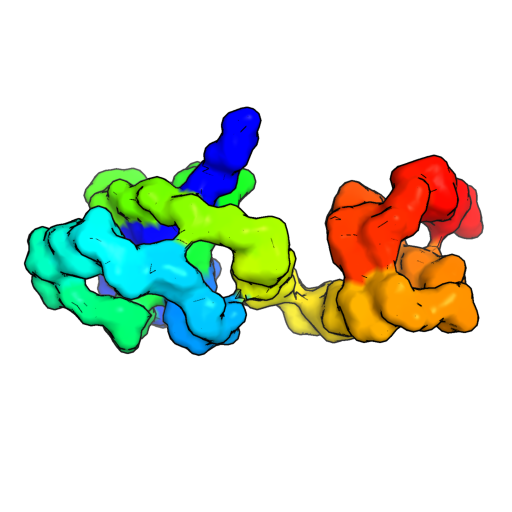. ALA A 1 99 ? 16.854 -2.807 -6.724 1.00 84.00 99 ALA A N 1
ATOM 752 C CA . ALA A 1 99 ? 18.261 -3.125 -6.483 1.00 84.00 99 ALA A CA 1
ATOM 753 C C . ALA A 1 99 ? 19.200 -2.470 -7.514 1.00 84.00 99 ALA A C 1
ATOM 755 O O . ALA A 1 99 ? 20.333 -2.112 -7.195 1.00 84.00 99 ALA A O 1
ATOM 756 N N . TYR A 1 100 ? 18.731 -2.286 -8.751 1.00 77.88 100 TYR A N 1
ATOM 757 C CA . TYR A 1 100 ? 19.488 -1.628 -9.817 1.00 77.88 100 TYR A CA 1
ATOM 758 C C . TYR A 1 100 ? 19.438 -0.099 -9.776 1.00 77.88 100 TYR A C 1
ATOM 760 O O . TYR A 1 100 ? 20.138 0.540 -10.563 1.00 77.88 100 TYR A O 1
ATOM 768 N N . ARG A 1 101 ? 18.670 0.521 -8.872 1.00 74.94 101 ARG A N 1
ATOM 769 C CA . ARG A 1 101 ? 18.629 1.986 -8.732 1.00 74.94 101 ARG A CA 1
ATOM 770 C C . ARG A 1 101 ? 20.028 2.584 -8.549 1.00 74.94 101 ARG A C 1
ATOM 772 O O . ARG A 1 101 ? 20.357 3.595 -9.170 1.00 74.94 101 ARG A O 1
ATOM 779 N N . ASP A 1 102 ? 20.878 1.887 -7.801 1.00 71.94 102 ASP A N 1
ATOM 780 C CA . ASP A 1 102 ? 22.243 2.311 -7.480 1.00 71.94 102 ASP A CA 1
ATOM 781 C C . ASP A 1 102 ? 23.296 1.875 -8.525 1.00 71.94 102 ASP A C 1
ATOM 783 O O . ASP A 1 102 ? 24.484 2.157 -8.362 1.00 71.94 102 ASP A O 1
ATOM 787 N N . SER A 1 103 ? 22.888 1.219 -9.624 1.00 69.81 103 SER A N 1
ATOM 788 C CA . SER A 1 103 ? 23.775 0.745 -10.700 1.00 69.81 103 SER A CA 1
ATOM 789 C C . SER A 1 103 ? 23.301 1.194 -12.087 1.00 69.81 103 SER A C 1
ATOM 791 O O . SER A 1 103 ? 22.128 1.070 -12.442 1.00 69.81 103 SER A O 1
ATOM 793 N N . ALA A 1 104 ? 24.207 1.742 -12.900 1.00 64.25 104 ALA A N 1
ATOM 794 C CA . ALA A 1 104 ? 23.890 2.162 -14.269 1.00 64.25 104 ALA A CA 1
ATOM 795 C C . ALA A 1 104 ? 24.007 1.023 -15.298 1.00 64.25 104 ALA A C 1
ATOM 797 O O . ALA A 1 104 ? 23.383 1.089 -16.357 1.00 64.25 104 ALA A O 1
ATOM 798 N N . ASP A 1 105 ? 24.773 -0.026 -14.995 1.00 72.56 105 ASP A N 1
ATOM 799 C CA . ASP A 1 105 ? 25.049 -1.104 -15.944 1.00 72.56 105 ASP A CA 1
ATOM 800 C C . ASP A 1 105 ? 23.827 -2.006 -16.140 1.00 72.56 105 ASP A C 1
ATOM 802 O O . ASP A 1 105 ? 23.209 -2.450 -15.180 1.00 72.56 105 ASP A O 1
ATOM 806 N N . GLY A 1 106 ? 23.466 -2.310 -17.390 1.00 74.75 106 GLY A N 1
ATOM 807 C CA . GLY A 1 106 ? 22.377 -3.249 -17.712 1.00 74.75 106 GLY A CA 1
ATOM 808 C C . GLY A 1 106 ? 20.953 -2.743 -17.435 1.00 74.75 106 GLY A C 1
ATOM 809 O O . GLY A 1 106 ? 19.993 -3.488 -17.647 1.00 74.75 106 GLY A O 1
ATOM 810 N N . ARG A 1 107 ? 20.801 -1.480 -17.017 1.00 81.50 107 ARG A N 1
ATOM 811 C CA . ARG A 1 107 ? 19.521 -0.876 -16.625 1.00 81.50 107 ARG A CA 1
ATOM 812 C C . ARG A 1 107 ? 18.468 -0.893 -17.735 1.00 81.50 107 ARG A C 1
ATOM 814 O O . ARG A 1 107 ? 17.338 -1.297 -17.484 1.00 81.50 107 ARG A O 1
ATOM 821 N N . ASP A 1 108 ? 18.831 -0.522 -18.961 1.00 83.81 108 ASP A N 1
ATOM 822 C CA . ASP A 1 108 ? 17.875 -0.449 -20.079 1.00 83.81 108 ASP A CA 1
ATOM 823 C C . ASP A 1 108 ? 17.295 -1.828 -20.435 1.00 83.81 108 ASP A C 1
ATOM 825 O O . ASP A 1 108 ? 16.101 -1.964 -20.700 1.00 83.81 108 ASP A O 1
ATOM 829 N N . GLY A 1 109 ? 18.121 -2.880 -20.366 1.00 86.62 109 GLY A N 1
ATOM 830 C CA . GLY A 1 109 ? 17.672 -4.257 -20.582 1.00 86.62 109 GLY A CA 1
ATOM 831 C C . GLY A 1 109 ? 16.717 -4.745 -19.488 1.00 86.62 109 GLY A C 1
ATOM 832 O O . GLY A 1 109 ? 15.752 -5.456 -19.774 1.00 86.62 109 GLY A O 1
ATOM 833 N N . LEU A 1 110 ? 16.951 -4.335 -18.237 1.00 88.94 110 LEU A N 1
ATOM 834 C CA . LEU A 1 110 ? 16.048 -4.614 -17.122 1.00 88.94 110 LEU A CA 1
ATOM 835 C C . LEU A 1 110 ? 14.712 -3.869 -17.270 1.00 88.94 110 LEU A C 1
ATOM 837 O O . LEU A 1 110 ? 13.663 -4.485 -17.089 1.00 88.94 110 LEU A O 1
ATOM 841 N N . ILE A 1 111 ? 14.740 -2.591 -17.665 1.00 90.44 111 ILE A N 1
ATOM 842 C CA . ILE A 1 111 ? 13.538 -1.793 -17.950 1.00 90.44 111 ILE A CA 1
ATOM 843 C C . ILE A 1 111 ? 12.695 -2.460 -19.043 1.00 90.44 111 ILE A C 1
ATOM 845 O O . ILE A 1 111 ? 11.502 -2.682 -18.839 1.00 90.44 111 ILE A O 1
ATOM 849 N N . GLY A 1 112 ? 13.306 -2.848 -20.168 1.00 89.06 112 GLY A N 1
ATOM 850 C CA . GLY A 1 112 ? 12.598 -3.528 -21.258 1.00 89.06 112 GLY A CA 1
ATOM 851 C C . GLY A 1 112 ? 11.947 -4.843 -20.815 1.00 89.06 112 GLY A C 1
ATOM 852 O O . GLY A 1 112 ? 10.781 -5.100 -21.116 1.00 89.06 112 GLY A O 1
ATOM 853 N N . ARG A 1 113 ? 12.658 -5.658 -20.021 1.00 90.44 113 ARG A N 1
ATOM 854 C CA . ARG A 1 113 ? 12.097 -6.896 -19.454 1.00 90.44 113 ARG A CA 1
ATOM 855 C C . ARG A 1 113 ? 10.937 -6.624 -18.494 1.00 90.44 113 ARG A C 1
ATOM 857 O O . ARG A 1 113 ? 9.967 -7.376 -18.514 1.00 90.44 113 ARG A O 1
ATOM 864 N N . ALA A 1 114 ? 11.014 -5.576 -17.679 1.00 90.38 114 ALA A N 1
ATOM 865 C CA . ALA A 1 114 ? 9.945 -5.228 -16.749 1.00 90.38 114 ALA A CA 1
ATOM 866 C C . ALA A 1 114 ? 8.667 -4.786 -17.463 1.00 90.38 114 ALA A C 1
ATOM 868 O O . ALA A 1 114 ? 7.578 -5.249 -17.124 1.00 90.38 114 ALA A O 1
ATOM 869 N N . LEU A 1 115 ? 8.808 -3.969 -18.504 1.00 89.81 115 LEU A N 1
ATOM 870 C CA . LEU A 1 115 ? 7.692 -3.557 -19.352 1.00 89.81 115 LEU A CA 1
ATOM 871 C C . LEU A 1 115 ? 7.056 -4.768 -20.053 1.00 89.81 115 LEU A C 1
ATOM 873 O O . LEU A 1 115 ? 5.837 -4.922 -20.031 1.00 89.81 115 LEU A O 1
ATOM 877 N N . ALA A 1 116 ? 7.873 -5.683 -20.586 1.00 88.12 116 ALA A N 1
ATOM 878 C CA . ALA A 1 116 ? 7.394 -6.927 -21.192 1.00 88.12 116 ALA A CA 1
ATOM 879 C C . ALA A 1 116 ? 6.704 -7.872 -20.187 1.00 88.12 116 ALA A C 1
ATOM 881 O O . ALA A 1 116 ? 5.801 -8.618 -20.562 1.00 88.12 116 ALA A O 1
ATOM 882 N N . ALA A 1 117 ? 7.101 -7.831 -18.911 1.00 86.88 117 ALA A N 1
ATOM 883 C CA . ALA A 1 117 ? 6.462 -8.569 -17.822 1.00 86.88 117 ALA A CA 1
ATOM 884 C C . ALA A 1 117 ? 5.152 -7.921 -17.327 1.00 86.88 117 ALA A C 1
ATOM 886 O O . ALA A 1 117 ? 4.459 -8.511 -16.500 1.00 86.88 117 ALA A O 1
ATOM 887 N N . GLY A 1 118 ? 4.795 -6.736 -17.837 1.00 86.19 118 GLY A N 1
ATOM 888 C CA . GLY A 1 118 ? 3.554 -6.034 -17.509 1.00 86.19 118 GLY A CA 1
ATOM 889 C C . GLY A 1 118 ? 3.673 -4.995 -16.391 1.00 86.19 118 GLY A C 1
ATOM 890 O O . GLY A 1 118 ? 2.647 -4.491 -15.938 1.00 86.19 118 GLY A O 1
ATOM 891 N N . VAL A 1 119 ? 4.887 -4.642 -15.950 1.00 87.25 119 VAL A N 1
ATOM 892 C CA . VAL A 1 119 ? 5.083 -3.528 -15.008 1.00 87.25 119 VAL A CA 1
ATOM 893 C C . VAL A 1 119 ? 4.736 -2.217 -15.713 1.00 87.25 119 VAL A C 1
ATOM 895 O O . VAL A 1 119 ? 5.233 -1.927 -16.802 1.00 87.25 119 VAL A O 1
ATOM 898 N N . ALA A 1 120 ? 3.875 -1.406 -15.100 1.00 88.62 120 ALA A N 1
ATOM 899 C CA . ALA A 1 120 ? 3.434 -0.158 -15.709 1.00 88.62 120 ALA A CA 1
ATOM 900 C C . ALA A 1 120 ? 4.595 0.860 -15.835 1.00 88.62 120 ALA A C 1
ATOM 902 O O . ALA A 1 120 ? 5.399 0.983 -14.910 1.00 88.62 120 ALA A O 1
ATOM 903 N N . PRO A 1 121 ? 4.670 1.669 -16.913 1.00 88.38 121 PRO A N 1
ATOM 904 C CA . PRO A 1 121 ? 5.775 2.615 -17.116 1.00 88.38 121 PRO A CA 1
ATOM 905 C C . PRO A 1 121 ? 5.998 3.600 -15.958 1.00 88.38 121 PRO A C 1
ATOM 907 O O . PRO A 1 121 ? 7.133 3.846 -15.561 1.00 88.38 121 PRO A O 1
ATOM 910 N N . HIS A 1 122 ? 4.922 4.130 -15.368 1.00 85.69 122 HIS A N 1
ATOM 911 C CA . HIS A 1 122 ? 5.024 5.041 -14.220 1.00 85.69 122 HIS A CA 1
ATOM 912 C C . HIS A 1 122 ? 5.623 4.354 -12.982 1.00 85.69 122 HIS A C 1
ATOM 914 O O . HIS A 1 122 ? 6.344 4.990 -12.218 1.00 85.69 122 HIS A O 1
ATOM 920 N N . ARG A 1 123 ? 5.383 3.048 -12.818 1.00 89.44 123 ARG A N 1
ATOM 921 C CA . ARG A 1 123 ? 5.942 2.238 -11.735 1.00 89.44 123 ARG A CA 1
ATOM 922 C C . ARG A 1 123 ? 7.434 1.987 -11.944 1.00 89.44 123 ARG A C 1
ATOM 924 O O . ARG A 1 123 ? 8.209 2.100 -11.005 1.00 89.44 123 ARG A O 1
ATOM 931 N N . VAL A 1 124 ? 7.870 1.747 -13.182 1.00 90.50 124 VAL A N 1
ATOM 932 C CA . VAL A 1 124 ? 9.307 1.644 -13.503 1.00 90.50 124 VAL A CA 1
ATOM 933 C C . VAL A 1 124 ? 10.045 2.943 -13.163 1.00 90.50 124 VAL A C 1
ATOM 935 O O . VAL A 1 124 ? 11.125 2.893 -12.573 1.00 90.50 124 VAL A O 1
ATOM 938 N N . VAL A 1 125 ? 9.461 4.104 -13.483 1.00 89.75 125 VAL A N 1
ATOM 939 C CA . VAL A 1 125 ? 10.013 5.419 -13.108 1.00 89.75 125 VAL A CA 1
ATOM 940 C C . VAL A 1 125 ? 10.127 5.555 -11.588 1.00 89.75 125 VAL A C 1
ATOM 942 O O . VAL A 1 125 ? 11.190 5.925 -11.096 1.00 89.75 125 VAL A O 1
ATOM 945 N N . GLU A 1 126 ? 9.070 5.217 -10.843 1.00 87.00 126 GLU A N 1
ATOM 946 C CA . GLU A 1 126 ? 9.054 5.263 -9.372 1.00 87.00 126 GLU A CA 1
ATOM 947 C C . GLU A 1 126 ? 10.188 4.419 -8.763 1.00 87.00 126 GLU A C 1
ATOM 949 O O . GLU A 1 126 ? 10.951 4.909 -7.929 1.00 87.00 126 GLU A O 1
ATOM 954 N N . LEU A 1 127 ? 10.346 3.175 -9.227 1.00 88.88 127 LEU A N 1
ATOM 955 C CA . LEU A 1 127 ? 11.307 2.217 -8.668 1.00 88.88 127 LEU A CA 1
ATOM 956 C C . LEU A 1 127 ? 12.762 2.543 -9.030 1.00 88.88 127 LEU A C 1
ATOM 958 O O . LEU A 1 127 ? 13.663 2.369 -8.212 1.00 88.88 127 LEU A O 1
ATOM 962 N N . THR A 1 128 ? 13.006 3.030 -10.248 1.00 87.00 128 THR A N 1
ATOM 963 C CA . THR A 1 128 ? 14.371 3.240 -10.764 1.00 87.00 128 THR A CA 1
ATOM 964 C C . THR A 1 128 ? 14.862 4.682 -10.654 1.00 87.00 128 THR A C 1
ATOM 966 O O . THR A 1 128 ? 16.066 4.920 -10.704 1.00 87.00 128 THR A O 1
ATOM 969 N N . GLY A 1 129 ? 13.963 5.664 -10.526 1.00 85.88 129 GLY A N 1
ATOM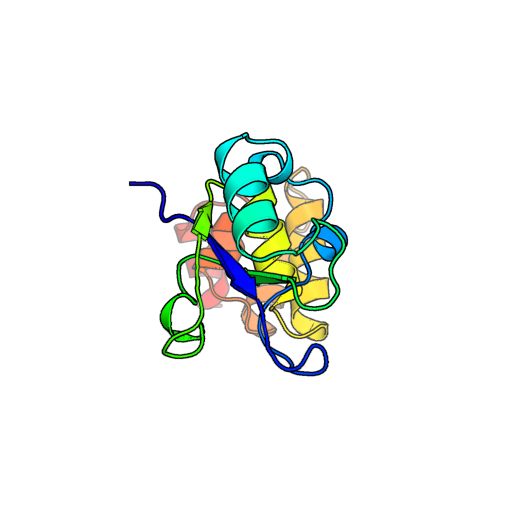 970 C CA . GLY A 1 129 ? 14.294 7.092 -10.611 1.00 85.88 129 GLY A CA 1
ATOM 971 C C . GLY A 1 129 ? 14.740 7.562 -12.005 1.00 85.88 129 GLY A C 1
ATOM 972 O O . GLY A 1 129 ? 15.278 8.661 -12.133 1.00 85.88 129 GLY A O 1
ATOM 973 N N . VAL A 1 130 ? 14.562 6.738 -13.042 1.00 85.94 130 VAL A N 1
ATOM 974 C CA . VAL A 1 130 ? 14.933 7.059 -14.428 1.00 85.94 130 VAL A CA 1
ATOM 975 C C . VAL A 1 130 ? 13.952 8.053 -15.043 1.00 85.94 130 VAL A C 1
ATOM 977 O O . VAL A 1 130 ? 12.766 8.058 -14.722 1.00 85.94 130 VAL A O 1
ATOM 980 N N . ASP A 1 131 ? 14.450 8.873 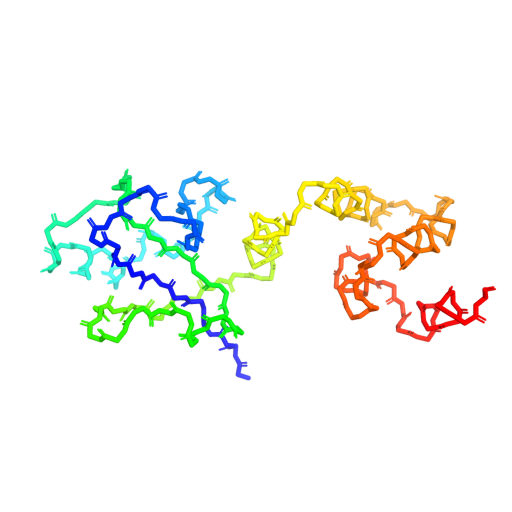-15.970 1.00 86.12 131 ASP A N 1
ATOM 981 C CA . ASP A 1 131 ? 13.624 9.822 -16.710 1.00 86.12 131 ASP A CA 1
ATOM 982 C C . ASP A 1 131 ? 12.456 9.117 -17.446 1.00 86.12 131 ASP A C 1
ATOM 984 O O . ASP A 1 131 ? 12.680 8.125 -18.157 1.00 86.12 131 ASP A O 1
ATOM 988 N N . PRO A 1 132 ? 11.210 9.621 -17.327 1.00 87.81 132 PRO A N 1
ATOM 989 C CA . PRO A 1 132 ? 10.045 9.039 -17.990 1.00 87.81 132 PRO A CA 1
ATOM 990 C C . PRO A 1 132 ? 10.183 8.876 -19.510 1.00 87.81 132 PRO A C 1
ATOM 992 O O . PRO A 1 132 ? 9.605 7.945 -20.077 1.00 87.81 132 PRO A O 1
ATOM 995 N N . ALA A 1 133 ? 10.939 9.745 -20.188 1.00 87.25 133 ALA A N 1
ATOM 996 C CA . ALA A 1 133 ? 11.166 9.648 -21.627 1.00 87.25 133 ALA A CA 1
ATOM 997 C C . ALA A 1 133 ? 12.004 8.411 -21.985 1.00 87.25 133 ALA A C 1
ATOM 999 O O . ALA A 1 133 ? 11.699 7.736 -22.968 1.00 87.25 133 ALA A O 1
ATOM 1000 N N . THR A 1 134 ? 12.999 8.065 -21.163 1.00 85.50 134 THR A N 1
ATOM 1001 C CA . THR A 1 134 ? 13.816 6.853 -21.338 1.00 85.50 134 THR A CA 1
ATOM 1002 C C . THR A 1 134 ? 12.969 5.592 -21.176 1.00 85.50 134 THR A C 1
ATOM 1004 O O . THR A 1 134 ? 13.039 4.688 -22.008 1.00 85.50 134 THR A O 1
ATOM 1007 N N . VAL A 1 135 ? 12.107 5.548 -20.154 1.00 86.00 135 VAL A N 1
ATOM 1008 C CA . VAL A 1 135 ? 11.183 4.419 -19.941 1.00 86.00 135 VAL A CA 1
ATOM 1009 C C . VAL A 1 135 ? 10.182 4.301 -21.094 1.00 86.00 135 VAL A C 1
ATOM 1011 O O . VAL A 1 135 ? 9.919 3.203 -21.576 1.00 86.00 135 VAL A O 1
ATOM 1014 N N . THR A 1 136 ? 9.654 5.428 -21.579 1.00 85.44 136 THR A N 1
ATOM 1015 C CA . THR A 1 136 ? 8.721 5.446 -22.717 1.00 85.44 136 THR A CA 1
ATOM 1016 C C . THR A 1 136 ? 9.384 4.924 -23.989 1.00 85.44 136 THR A C 1
ATOM 1018 O O . THR A 1 136 ? 8.784 4.111 -24.687 1.00 85.44 136 THR A O 1
ATOM 1021 N N . ALA A 1 137 ? 10.628 5.328 -24.268 1.00 83.38 137 ALA A N 1
ATOM 1022 C CA . ALA A 1 137 ? 11.377 4.844 -25.425 1.00 83.38 137 ALA A CA 1
ATOM 1023 C C . ALA A 1 137 ? 11.537 3.313 -25.404 1.00 83.38 137 ALA A C 1
ATOM 1025 O O . ALA A 1 137 ? 11.300 2.667 -26.425 1.00 83.38 137 ALA A O 1
ATOM 1026 N N . ALA A 1 138 ? 11.846 2.739 -24.235 1.00 82.06 138 ALA A N 1
ATOM 1027 C CA . ALA A 1 138 ? 11.953 1.293 -24.027 1.00 82.06 138 ALA A CA 1
ATOM 1028 C C . ALA A 1 138 ? 10.606 0.543 -24.099 1.00 82.06 138 ALA A C 1
ATOM 1030 O O . ALA A 1 138 ? 10.586 -0.650 -24.377 1.00 82.06 138 ALA A O 1
ATOM 1031 N N . ALA A 1 139 ? 9.473 1.212 -23.861 1.00 76.31 139 ALA A N 1
ATOM 1032 C CA . ALA A 1 139 ? 8.142 0.607 -24.003 1.00 76.31 139 ALA A CA 1
ATOM 1033 C C . ALA A 1 139 ? 7.688 0.493 -25.467 1.00 76.31 139 ALA A C 1
ATOM 1035 O O . ALA A 1 139 ? 6.799 -0.295 -25.785 1.00 76.31 139 ALA A O 1
ATOM 1036 N N . SER A 1 140 ? 8.272 1.307 -26.345 1.00 71.06 140 SER A N 1
ATOM 1037 C CA . SER A 1 140 ? 7.966 1.360 -27.778 1.00 71.06 140 SER A CA 1
ATOM 1038 C C . SER A 1 140 ? 8.935 0.565 -28.666 1.00 71.06 140 SER A C 1
ATOM 1040 O O . SER A 1 140 ? 8.776 0.594 -29.888 1.00 71.06 140 SER A O 1
ATOM 1042 N N . SER A 1 141 ? 9.927 -0.111 -28.076 1.00 59.50 141 SER A N 1
ATOM 1043 C CA . SER A 1 141 ? 10.920 -0.955 -28.763 1.00 59.50 141 SER A CA 1
ATOM 1044 C C . SER A 1 141 ? 10.541 -2.430 -28.744 1.00 59.50 141 SER A C 1
ATOM 1046 O O . SER A 1 141 ? 10.680 -3.080 -29.802 1.00 59.50 141 SER A O 1
#

pLDDT: mean 88.28, std 7.93, range [47.41, 97.81]

Foldseek 3Di:
DQQFKKKWFDPDLPDPDADLLVQLPDWPQCPDPVNVVVCVVVVHHSRDSRIGIGDRVCVVVPDPPIDMDGTDGDLSSNLSRVLVSDPPVLSVLLVVLLVCLVPPPCNLVSLLVNVVVPNDLVSSCSRNVDDSVSSVVSNVD

Secondary structure (DSSP, 8-state):
-PPPEEEEE-S-TTS--SB-HHHH---GGGGSHHHHHHHHHTT--TT-TTEEEE-GGGGGGSPTT--EEEE---HHHHHHHHHHHS-HHHHHHHHHHHHGGG--TTHHHHHHHHHHTT--HHHHHHHH---HHHHHHHH--